Protein AF-A0AAU6Z822-F1 (afdb_monomer_lite)

Radius of gyration: 24.65 Å; chains: 1; bounding box: 52×57×71 Å

Foldseek 3Di:
DDPDPVVVVVVVVVVVVVVVVVVVVVVCDVVPDDPVVVVVVVVVVVVVVCCCVVPVVVVVVVVVVVLCVVCPPADPVLSVLVVVLVVVLVVLCVVLVVLVVVCVVDPDCVPNVDDSVVVSVVSNVVSVVVSVVVSVVVVVVVVVVVVVVVVPDD

Secondary structure (DSSP, 8-state):
-PPPHHHHHHHHHHHHHHHHHHHHHHHHHHHH--HHHHHHHHHHHHHHHHHIIIIIHHHHHHHHHHHHHHTTTS-HHHHHHHHHHHHHHHHHHHHHHHHHHHHHH---TTT--S-HHHHHHHHHHHHHHHHHHHHHHHHHHHHHHHHHHHTT--

Structure (mmCIF, N/CA/C/O backbone):
data_AF-A0AAU6Z822-F1
#
_entry.id   AF-A0AAU6Z8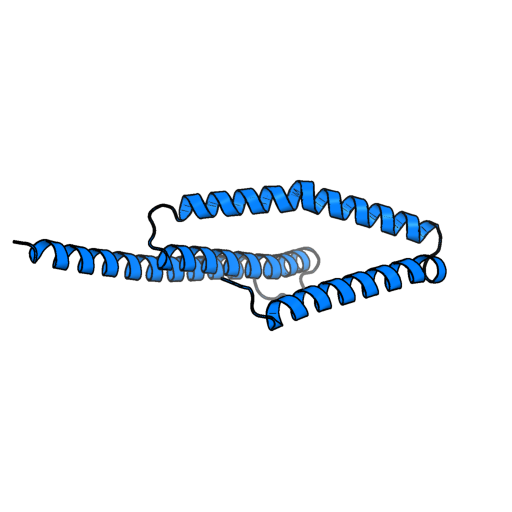22-F1
#
loop_
_atom_site.group_PDB
_atom_site.id
_atom_site.type_symbol
_atom_site.label_atom_id
_atom_site.label_alt_id
_atom_site.label_comp_id
_atom_site.label_asym_id
_atom_site.label_entity_id
_atom_site.label_seq_id
_atom_site.pdbx_PDB_ins_code
_atom_site.Cartn_x
_atom_site.Cartn_y
_atom_site.Cartn_z
_atom_site.occupancy
_atom_site.B_iso_or_equiv
_atom_site.auth_seq_id
_atom_site.auth_comp_id
_atom_site.auth_asym_id
_atom_site.auth_atom_id
_atom_site.pdbx_PDB_model_num
ATOM 1 N N . MET A 1 1 ? -0.187 26.924 12.829 1.00 58.53 1 MET A N 1
ATOM 2 C CA . MET A 1 1 ? 1.151 26.437 13.246 1.00 58.53 1 MET A CA 1
ATOM 3 C C . MET A 1 1 ? 2.170 26.799 12.165 1.00 58.53 1 MET A C 1
ATOM 5 O O . MET A 1 1 ? 1.969 26.403 11.024 1.00 58.53 1 MET A O 1
ATOM 9 N N . LYS A 1 2 ? 3.211 27.593 12.468 1.00 64.81 2 LYS A N 1
ATOM 10 C CA . LYS A 1 2 ? 4.294 27.896 11.506 1.00 64.81 2 LYS A CA 1
ATOM 11 C C . LYS A 1 2 ? 5.149 26.629 11.326 1.00 64.81 2 LYS A C 1
ATOM 13 O O . LYS A 1 2 ? 5.583 26.089 12.341 1.00 64.81 2 LYS A O 1
ATOM 18 N N . PRO A 1 3 ? 5.394 26.138 10.097 1.00 68.31 3 PRO A N 1
ATOM 19 C CA . PRO A 1 3 ? 6.281 24.997 9.902 1.00 68.31 3 PRO A CA 1
ATOM 20 C C . PRO A 1 3 ? 7.673 25.348 10.424 1.00 68.31 3 PRO A C 1
ATOM 22 O O . PRO A 1 3 ? 8.161 26.458 10.178 1.00 68.31 3 PRO A O 1
ATOM 25 N N . SER A 1 4 ? 8.287 24.414 11.154 1.00 86.88 4 SER A N 1
ATOM 26 C CA . SER A 1 4 ? 9.651 24.572 11.650 1.00 86.88 4 SER A CA 1
ATOM 27 C C . SER A 1 4 ? 10.586 24.871 10.478 1.00 86.88 4 SER A C 1
ATOM 29 O O . SER A 1 4 ? 10.397 24.372 9.364 1.00 86.88 4 SER A O 1
ATOM 31 N N . ASN A 1 5 ? 11.594 25.711 10.707 1.00 88.00 5 ASN A N 1
ATOM 32 C CA . ASN A 1 5 ? 12.544 26.076 9.656 1.00 88.00 5 ASN A CA 1
ATOM 33 C C . ASN A 1 5 ? 13.225 24.830 9.064 1.00 88.00 5 ASN A C 1
ATOM 35 O O . ASN A 1 5 ? 13.440 24.779 7.858 1.00 88.00 5 ASN A O 1
ATOM 39 N N . ALA A 1 6 ? 13.442 23.790 9.877 1.00 86.50 6 ALA A N 1
ATOM 40 C CA . ALA A 1 6 ? 13.935 22.488 9.434 1.00 86.50 6 ALA A CA 1
ATOM 41 C C . ALA A 1 6 ? 13.056 21.855 8.339 1.00 86.50 6 ALA A C 1
ATOM 43 O O . ALA A 1 6 ? 13.570 21.498 7.286 1.00 86.50 6 ALA A O 1
ATOM 44 N N . LEU A 1 7 ? 11.729 21.799 8.519 1.00 89.44 7 LEU A N 1
ATOM 45 C CA . LEU A 1 7 ? 10.819 21.219 7.521 1.00 89.44 7 LEU A CA 1
ATOM 46 C C . LEU A 1 7 ? 10.839 21.994 6.194 1.00 89.44 7 LEU A C 1
ATOM 48 O O . LEU A 1 7 ? 10.735 21.397 5.122 1.00 89.44 7 LEU A O 1
ATOM 52 N N . LYS A 1 8 ? 10.974 23.326 6.256 1.00 90.19 8 LYS A N 1
ATOM 53 C CA . LYS A 1 8 ? 11.103 24.166 5.056 1.00 90.19 8 LYS A CA 1
ATOM 54 C C . LYS A 1 8 ? 12.385 23.834 4.299 1.00 90.19 8 LYS A C 1
ATOM 56 O O . LYS A 1 8 ? 12.321 23.574 3.102 1.00 90.19 8 LYS A O 1
ATOM 61 N N . TRP A 1 9 ? 13.514 23.785 5.002 1.00 94.56 9 TRP A N 1
ATOM 62 C CA . TRP A 1 9 ? 14.803 23.444 4.407 1.00 94.56 9 TRP A CA 1
ATOM 63 C C . TRP A 1 9 ? 14.820 22.031 3.828 1.00 94.56 9 TRP A C 1
ATOM 65 O O . TRP A 1 9 ? 15.280 21.861 2.706 1.00 94.56 9 TRP A O 1
ATOM 75 N N . THR A 1 10 ? 14.235 21.040 4.508 1.00 94.00 10 THR A N 1
ATOM 76 C CA . THR A 1 10 ? 14.113 19.675 3.971 1.00 94.00 10 THR A CA 1
ATOM 77 C C . THR A 1 10 ? 13.325 19.643 2.665 1.00 94.00 10 THR A C 1
ATOM 79 O O . THR A 1 10 ? 13.752 18.997 1.715 1.00 94.00 10 THR A O 1
ATOM 82 N N . ARG A 1 11 ? 12.193 20.354 2.582 1.00 93.06 11 ARG A N 1
ATOM 83 C CA . ARG A 1 11 ? 11.377 20.412 1.356 1.00 93.06 11 ARG A CA 1
ATOM 84 C C . ARG A 1 11 ? 12.114 21.088 0.207 1.00 93.06 11 ARG A C 1
ATOM 86 O O . ARG A 1 11 ? 12.073 20.584 -0.909 1.00 93.06 11 ARG A O 1
ATOM 93 N N . ILE A 1 12 ? 12.783 22.205 0.489 1.00 95.50 12 ILE A N 1
ATOM 94 C CA . ILE A 1 12 ? 13.588 22.925 -0.504 1.00 95.50 12 ILE A CA 1
ATOM 95 C C . ILE A 1 12 ? 14.716 22.022 -1.002 1.00 95.50 12 ILE A C 1
ATOM 97 O O . ILE A 1 12 ? 14.897 21.884 -2.206 1.00 95.50 12 ILE A O 1
ATOM 101 N N . PHE A 1 13 ? 15.426 21.362 -0.089 1.00 96.06 13 PHE A N 1
ATOM 102 C CA . PHE A 1 13 ? 16.515 20.460 -0.434 1.00 96.06 13 PHE A CA 1
ATOM 103 C C . PHE A 1 13 ? 16.034 19.275 -1.278 1.00 96.06 13 PHE A C 1
ATOM 105 O O . PHE A 1 13 ? 16.622 19.010 -2.319 1.00 96.06 13 PHE A O 1
ATOM 112 N N . LEU A 1 14 ? 14.937 18.609 -0.895 1.00 95.75 14 LEU A N 1
ATOM 113 C CA . LEU A 1 14 ? 14.347 17.530 -1.699 1.00 95.75 14 LEU A CA 1
ATOM 114 C C . LEU A 1 14 ? 13.918 18.019 -3.086 1.00 95.75 14 LEU A C 1
ATOM 116 O O . LEU A 1 14 ? 14.145 17.324 -4.071 1.00 95.75 14 LEU A O 1
ATOM 120 N N . GLY A 1 15 ? 13.314 19.208 -3.164 1.00 96.38 15 GLY A N 1
ATOM 121 C CA . GLY A 1 15 ? 12.902 19.809 -4.429 1.00 96.38 15 GLY A CA 1
ATOM 122 C C . GLY A 1 15 ? 14.091 20.089 -5.346 1.00 96.38 15 GLY A C 1
ATOM 123 O O . GLY A 1 15 ? 14.068 19.704 -6.512 1.00 96.38 15 GLY A O 1
ATOM 124 N N . LEU A 1 16 ? 15.155 20.693 -4.810 1.00 96.94 16 LEU A N 1
ATOM 125 C CA . LEU A 1 16 ? 16.382 20.975 -5.556 1.00 96.94 16 LEU A CA 1
ATOM 126 C C . LEU A 1 16 ? 17.122 19.697 -5.956 1.00 96.94 16 LEU A C 1
ATOM 128 O O . LEU A 1 16 ? 17.572 19.595 -7.092 1.00 96.94 16 LEU A O 1
ATOM 132 N N . ALA A 1 17 ? 17.216 18.711 -5.062 1.00 96.31 17 ALA A N 1
ATOM 133 C CA . ALA A 1 17 ? 17.831 17.422 -5.361 1.00 96.31 17 ALA A CA 1
ATOM 134 C C . ALA A 1 17 ? 17.064 16.688 -6.470 1.00 96.31 17 ALA A C 1
ATOM 136 O O . ALA A 1 17 ? 17.669 16.221 -7.432 1.00 96.31 17 ALA A O 1
ATOM 137 N N . GLY A 1 18 ? 15.731 16.644 -6.379 1.00 94.69 18 GLY A N 1
ATOM 138 C CA . GLY A 1 18 ? 14.879 16.051 -7.407 1.00 94.69 18 GLY A CA 1
ATOM 139 C C . GLY A 1 18 ? 15.013 16.759 -8.756 1.00 94.69 18 GLY A C 1
ATOM 140 O O . GLY A 1 18 ? 15.208 16.101 -9.775 1.00 94.69 18 GLY A O 1
ATOM 141 N N . ALA A 1 19 ? 14.982 18.095 -8.765 1.00 96.06 19 ALA A N 1
ATOM 142 C CA . ALA A 1 19 ? 15.176 18.882 -9.982 1.00 96.06 19 ALA A CA 1
ATOM 143 C C . ALA A 1 19 ? 16.573 18.668 -10.588 1.00 96.06 19 ALA A C 1
ATOM 145 O O . ALA A 1 19 ? 16.693 18.471 -11.794 1.00 96.06 19 ALA A O 1
ATOM 146 N N . GLY A 1 20 ? 17.619 18.643 -9.756 1.00 95.44 20 GLY A N 1
ATOM 147 C CA . GLY A 1 20 ? 18.990 18.379 -10.188 1.00 95.44 20 GLY A CA 1
ATOM 148 C C . GLY A 1 20 ? 19.144 17.002 -10.832 1.00 95.44 20 GLY A C 1
ATOM 149 O O . GLY A 1 20 ? 19.719 16.897 -11.913 1.00 95.44 20 GLY A O 1
ATOM 150 N N . LEU 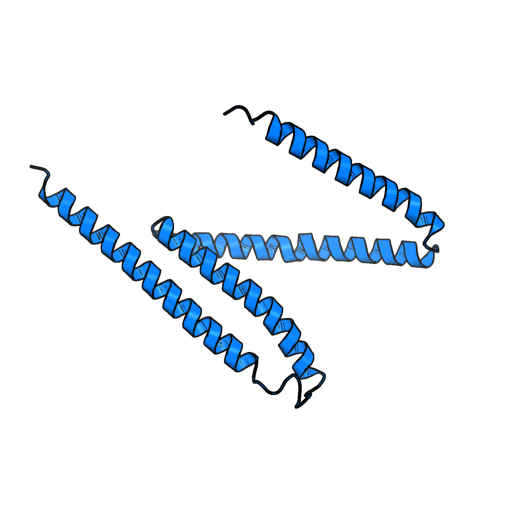A 1 21 ? 18.567 15.960 -10.224 1.00 94.50 21 LEU A N 1
ATOM 151 C CA . LEU A 1 21 ? 18.556 14.606 -10.787 1.00 94.50 21 LEU A CA 1
ATOM 152 C C . LEU A 1 21 ? 17.776 14.532 -12.106 1.00 94.50 21 LEU A C 1
ATOM 154 O O . LEU A 1 21 ? 18.231 13.876 -13.041 1.00 94.50 21 LEU A O 1
ATOM 158 N N . ALA A 1 22 ? 16.637 15.223 -12.210 1.00 91.69 22 ALA A N 1
ATOM 159 C CA . ALA A 1 22 ? 15.848 15.266 -13.439 1.00 91.69 22 ALA A CA 1
ATOM 160 C C . ALA A 1 22 ? 16.613 15.945 -14.585 1.00 91.69 22 ALA A C 1
ATOM 162 O O . ALA A 1 22 ? 16.670 15.406 -15.689 1.00 91.69 22 ALA A O 1
ATOM 163 N N . VAL A 1 23 ? 17.248 17.092 -14.316 1.00 94.81 23 VAL A N 1
ATOM 164 C CA . VAL A 1 23 ? 18.086 17.800 -15.297 1.00 94.81 23 VAL A CA 1
ATOM 165 C C . VAL A 1 23 ? 19.274 16.937 -15.709 1.00 94.81 23 VAL A C 1
ATOM 167 O O . VAL A 1 23 ? 19.522 16.781 -16.901 1.00 94.81 23 VAL A O 1
ATOM 170 N N . TYR A 1 24 ? 19.974 16.331 -14.747 1.00 92.19 24 TYR A N 1
ATOM 171 C CA . TYR A 1 24 ? 21.096 15.436 -15.029 1.00 92.19 24 TYR A CA 1
ATOM 172 C C . TYR A 1 24 ? 20.679 14.269 -15.933 1.00 92.19 24 TYR A C 1
ATOM 174 O O . TYR A 1 24 ? 21.334 14.008 -16.941 1.00 92.19 24 TYR A O 1
ATOM 182 N N . GLY A 1 25 ? 19.557 13.616 -15.616 1.00 88.75 25 GLY A N 1
ATOM 183 C CA . GLY A 1 25 ? 18.989 12.557 -16.444 1.00 88.75 25 GLY A CA 1
ATOM 184 C C . GLY A 1 25 ? 18.691 13.043 -17.861 1.00 88.75 25 GLY A C 1
ATOM 185 O O . GLY A 1 25 ? 19.200 12.465 -18.815 1.00 88.75 25 GLY A O 1
ATOM 186 N N . LEU A 1 26 ? 17.941 14.141 -18.007 1.00 89.19 26 LEU A N 1
ATOM 187 C CA . LEU A 1 26 ? 17.555 14.703 -19.308 1.00 89.19 26 LEU A CA 1
ATOM 188 C C . LEU A 1 26 ? 18.753 15.077 -20.187 1.00 89.19 26 LEU A C 1
ATOM 190 O O . LEU A 1 26 ? 18.715 14.834 -21.390 1.00 89.19 26 LEU A O 1
ATOM 194 N N . LEU A 1 27 ? 19.813 15.637 -19.601 1.00 90.88 27 LEU A N 1
ATOM 195 C CA . LEU A 1 27 ? 21.043 15.969 -20.325 1.00 90.88 27 LEU A CA 1
ATOM 196 C C . LEU A 1 27 ? 21.851 14.720 -20.715 1.00 90.88 27 LEU A C 1
ATOM 198 O O . LEU A 1 27 ? 22.568 14.744 -21.713 1.00 90.88 27 LEU A O 1
ATOM 202 N N . GLY A 1 28 ? 21.733 13.631 -19.950 1.00 88.00 28 GLY A N 1
ATOM 203 C CA . GLY A 1 28 ? 22.379 12.349 -20.238 1.00 88.00 28 GLY A CA 1
ATOM 204 C C . GLY A 1 28 ? 21.663 11.507 -21.299 1.00 88.00 28 GLY A C 1
ATOM 205 O O . GLY A 1 28 ? 22.316 10.747 -22.010 1.00 88.00 28 GLY A O 1
ATOM 206 N N . LEU A 1 29 ? 20.342 11.649 -21.464 1.00 87.44 29 LEU A N 1
ATOM 207 C CA . LEU A 1 29 ? 19.568 10.815 -22.397 1.00 87.44 29 LEU A CA 1
ATOM 208 C C . LEU A 1 29 ? 20.095 10.846 -23.849 1.00 87.44 29 LEU A C 1
ATOM 210 O O . LEU A 1 29 ? 20.251 9.766 -24.417 1.00 87.44 29 LEU A O 1
ATOM 214 N N . PRO A 1 30 ? 20.423 12.005 -24.461 1.00 83.38 30 PRO A N 1
ATOM 215 C CA . PRO A 1 30 ? 20.880 12.048 -25.853 1.00 83.38 30 PRO A CA 1
ATOM 216 C C . PRO A 1 30 ? 22.275 11.453 -26.066 1.00 83.38 30 PRO A C 1
ATOM 218 O O . PRO A 1 30 ? 22.607 11.060 -27.180 1.00 83.38 30 PRO A O 1
ATOM 221 N N . THR A 1 31 ? 23.109 11.417 -25.021 1.00 87.75 31 THR A N 1
ATOM 222 C CA . THR A 1 31 ? 24.478 10.880 -25.100 1.00 87.75 31 THR A CA 1
ATOM 223 C C . THR A 1 31 ? 24.534 9.389 -24.777 1.00 87.75 31 THR A C 1
ATOM 225 O O . THR A 1 31 ? 25.462 8.708 -25.205 1.00 87.75 31 THR A O 1
ATOM 228 N N . GLN A 1 32 ? 23.541 8.873 -24.047 1.00 87.94 32 GLN A N 1
ATOM 229 C CA . GLN A 1 32 ? 23.487 7.483 -23.588 1.00 87.94 32 GLN A CA 1
ATOM 230 C C . GLN A 1 32 ? 22.546 6.598 -24.416 1.00 87.94 32 GLN A C 1
ATOM 232 O O . GLN A 1 32 ? 22.712 5.379 -24.423 1.00 87.94 32 GLN A O 1
ATOM 237 N N . LEU A 1 33 ? 21.556 7.177 -25.104 1.00 89.00 33 LEU A N 1
ATOM 238 C CA . LEU A 1 33 ? 20.519 6.434 -25.820 1.00 89.00 33 LEU A CA 1
ATOM 239 C C . LEU A 1 33 ? 20.451 6.834 -27.295 1.00 89.00 33 LEU A C 1
ATOM 241 O O . LEU A 1 33 ? 20.435 8.012 -27.642 1.00 89.00 33 LEU A O 1
ATOM 245 N N . GLY A 1 34 ? 20.334 5.836 -28.172 1.00 91.69 34 GLY A N 1
ATOM 246 C CA . GLY A 1 34 ? 19.987 6.059 -29.573 1.00 91.69 34 GLY A CA 1
ATOM 247 C C . GLY A 1 34 ? 18.526 6.492 -29.750 1.00 91.69 34 GLY A C 1
ATOM 248 O O . GLY A 1 34 ? 17.690 6.365 -28.852 1.00 91.69 34 GLY A O 1
ATOM 249 N N . PHE A 1 35 ? 18.198 6.979 -30.949 1.00 89.94 35 PHE A N 1
ATOM 250 C CA . PHE A 1 35 ? 16.846 7.442 -31.283 1.00 89.94 35 PHE A CA 1
ATOM 251 C C . PHE A 1 35 ? 15.739 6.389 -31.044 1.00 89.94 35 PHE A C 1
ATOM 253 O O . PHE A 1 35 ? 14.724 6.733 -30.434 1.00 89.94 35 PHE A O 1
ATOM 260 N N . PRO A 1 36 ? 15.904 5.101 -31.415 1.00 92.12 36 PRO A N 1
ATOM 261 C CA . PRO A 1 36 ? 14.894 4.081 -31.116 1.00 92.12 36 PRO A CA 1
ATOM 262 C C . PRO A 1 36 ? 14.657 3.881 -29.612 1.00 92.12 36 PRO A C 1
ATOM 264 O O . PRO A 1 36 ? 13.522 3.689 -29.180 1.00 92.12 36 PRO A O 1
ATOM 267 N N . GLN A 1 37 ? 15.711 3.956 -28.797 1.00 92.44 37 GLN A N 1
ATOM 268 C CA . GLN A 1 37 ? 15.619 3.812 -27.344 1.00 92.44 37 GLN A CA 1
ATOM 269 C C . GLN A 1 37 ? 14.901 5.003 -26.703 1.00 92.44 37 GLN A C 1
ATOM 271 O O . GLN A 1 37 ? 14.132 4.808 -25.764 1.00 92.44 37 GLN A O 1
ATOM 276 N N . LEU A 1 38 ? 15.089 6.216 -27.234 1.00 92.00 38 LEU A N 1
ATOM 277 C CA . LEU A 1 38 ? 14.331 7.397 -26.813 1.00 92.00 38 LEU A CA 1
ATOM 278 C C . LEU A 1 38 ?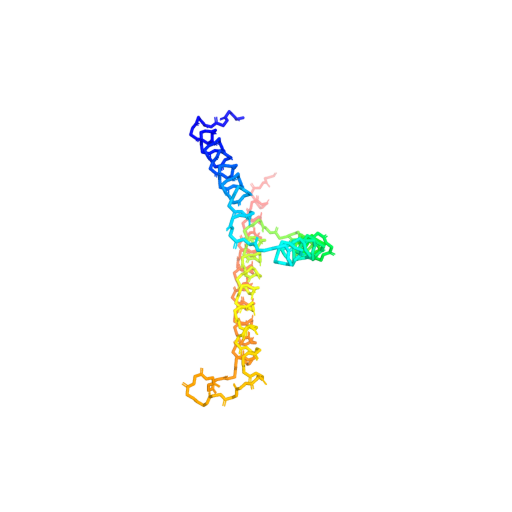 12.829 7.224 -27.072 1.00 92.00 38 LEU A C 1
ATOM 280 O O . LEU A 1 38 ? 12.021 7.501 -26.187 1.00 92.00 38 LEU A O 1
ATOM 284 N N . LEU A 1 39 ? 12.442 6.701 -28.241 1.00 94.62 39 LEU A N 1
ATOM 285 C CA . LEU A 1 39 ? 11.037 6.388 -28.530 1.00 94.62 39 LEU A CA 1
ATOM 286 C C . LEU A 1 39 ? 10.486 5.305 -27.592 1.00 94.62 39 LEU A C 1
ATOM 288 O O . LEU A 1 39 ? 9.359 5.421 -27.104 1.00 94.62 39 LEU A O 1
ATOM 292 N N . GLY A 1 40 ? 11.288 4.280 -27.294 1.00 94.88 40 GLY A N 1
ATOM 293 C CA . GLY A 1 40 ? 10.945 3.249 -26.314 1.00 94.88 40 GLY A CA 1
ATOM 294 C C . GLY A 1 40 ? 10.718 3.825 -24.915 1.00 94.88 40 GLY A C 1
ATOM 295 O O . GLY A 1 40 ? 9.708 3.517 -24.285 1.00 94.88 40 GLY A O 1
ATOM 296 N N . LEU A 1 41 ? 11.600 4.718 -24.457 1.00 93.06 41 LEU A N 1
ATOM 297 C CA . LEU A 1 41 ? 11.466 5.420 -23.180 1.00 93.06 41 LEU A CA 1
ATOM 298 C C . LEU A 1 41 ? 10.194 6.275 -23.130 1.00 93.06 41 LEU A C 1
ATOM 300 O O . LEU A 1 41 ? 9.462 6.213 -22.146 1.00 93.06 41 LEU A O 1
ATOM 304 N N . LEU A 1 42 ? 9.906 7.041 -24.186 1.00 93.75 42 LEU A N 1
ATOM 305 C CA . LEU A 1 42 ? 8.685 7.849 -24.270 1.00 93.75 42 LEU A CA 1
ATOM 306 C C . LEU A 1 42 ? 7.429 6.977 -24.222 1.00 93.75 42 LEU A C 1
ATOM 308 O O . LEU A 1 42 ? 6.488 7.287 -23.495 1.00 93.75 42 LEU A O 1
ATOM 312 N N . THR A 1 43 ? 7.434 5.859 -24.949 1.00 96.56 43 THR A N 1
ATOM 313 C CA . THR A 1 43 ? 6.320 4.902 -24.955 1.00 96.56 43 THR A CA 1
ATOM 314 C C . THR A 1 43 ? 6.133 4.266 -23.579 1.00 96.56 43 THR A C 1
ATOM 316 O O . THR A 1 43 ? 5.005 4.147 -23.095 1.00 96.56 43 THR A O 1
ATOM 319 N N . TRP A 1 44 ? 7.231 3.897 -22.914 1.00 95.62 44 TRP A N 1
ATOM 320 C CA . TRP A 1 44 ? 7.213 3.367 -21.554 1.00 95.62 44 TRP A CA 1
ATOM 321 C C . TRP A 1 44 ? 6.664 4.392 -20.557 1.00 95.62 44 TRP A C 1
ATOM 323 O O . TRP A 1 44 ? 5.780 4.057 -19.773 1.00 95.62 44 TRP A O 1
ATOM 333 N N . LEU A 1 45 ? 7.114 5.650 -20.631 1.00 94.94 45 LEU A N 1
ATOM 334 C CA . LEU A 1 45 ? 6.647 6.731 -19.763 1.00 94.94 45 LEU A CA 1
ATOM 335 C C . LEU A 1 45 ? 5.153 7.003 -19.964 1.00 94.94 45 LEU A C 1
ATOM 337 O O . LEU A 1 45 ? 4.409 7.072 -18.989 1.00 94.94 45 LEU A O 1
ATOM 341 N N . ALA A 1 46 ? 4.704 7.107 -21.216 1.00 96.00 46 ALA A N 1
ATOM 342 C CA . ALA A 1 46 ? 3.292 7.290 -21.535 1.00 96.00 46 ALA A CA 1
ATOM 343 C C . ALA A 1 46 ? 2.445 6.135 -20.979 1.00 96.00 46 ALA A C 1
ATOM 345 O O . ALA A 1 46 ? 1.427 6.364 -20.329 1.00 96.00 46 ALA A O 1
ATOM 346 N N . SER A 1 47 ? 2.908 4.895 -21.159 1.00 97.12 47 SER A N 1
ATOM 347 C CA . SER A 1 47 ? 2.235 3.706 -20.627 1.00 97.12 47 SER A CA 1
ATOM 348 C C . SER A 1 47 ? 2.185 3.708 -19.097 1.00 97.12 47 SER A C 1
ATOM 350 O O . SER A 1 47 ? 1.152 3.380 -18.517 1.00 97.12 47 SER A O 1
ATOM 352 N N . ALA A 1 48 ? 3.273 4.109 -18.436 1.00 94.19 48 ALA A N 1
ATOM 353 C CA . ALA A 1 48 ? 3.344 4.209 -16.983 1.00 94.19 48 ALA A CA 1
ATOM 354 C C . ALA A 1 48 ? 2.376 5.267 -16.433 1.00 94.19 48 ALA A C 1
ATOM 356 O O . ALA A 1 48 ? 1.685 4.991 -15.455 1.00 94.19 48 ALA A O 1
ATOM 357 N N . ILE A 1 49 ? 2.276 6.434 -17.080 1.00 96.00 49 ILE A N 1
ATOM 358 C CA . ILE A 1 49 ? 1.317 7.490 -16.715 1.00 96.00 49 ILE A CA 1
ATOM 359 C C . ILE A 1 49 ? -0.116 6.980 -16.872 1.00 96.00 49 ILE A C 1
ATOM 361 O O . ILE A 1 49 ? -0.904 7.079 -15.935 1.00 96.00 49 ILE A O 1
ATOM 365 N N . LEU A 1 50 ? -0.447 6.378 -18.020 1.00 96.81 50 LEU A N 1
ATOM 366 C CA . LEU A 1 50 ? -1.784 5.829 -18.262 1.00 96.81 50 LEU A CA 1
ATOM 367 C C . LEU A 1 50 ? -2.156 4.762 -17.229 1.00 96.81 50 LEU A C 1
ATOM 369 O O . LEU A 1 50 ? -3.267 4.775 -16.705 1.00 96.81 50 LEU A O 1
ATOM 373 N N . LEU A 1 51 ? -1.237 3.846 -16.916 1.00 95.50 51 LEU A N 1
ATOM 374 C CA . LEU A 1 51 ? -1.466 2.816 -15.905 1.00 95.50 51 LEU A CA 1
ATOM 375 C C . LEU A 1 51 ? -1.643 3.434 -14.512 1.00 95.50 51 LEU A C 1
ATOM 377 O O . LEU A 1 51 ? -2.536 3.038 -13.762 1.00 95.50 51 LEU A O 1
ATOM 381 N N . HIS A 1 52 ? -0.810 4.409 -14.158 1.00 91.94 52 HIS A N 1
ATOM 382 C CA . HIS A 1 52 ? -0.860 5.056 -12.855 1.00 91.94 52 HIS A CA 1
ATOM 383 C C . HIS A 1 52 ? -2.168 5.833 -12.660 1.00 91.94 52 HIS A C 1
ATOM 385 O O . HIS A 1 52 ? -2.919 5.557 -11.725 1.00 91.94 52 HIS A O 1
ATOM 391 N N . ASP A 1 53 ? -2.483 6.749 -13.570 1.00 96.62 53 ASP A N 1
ATOM 392 C CA . ASP A 1 53 ? -3.623 7.653 -13.420 1.00 96.62 53 ASP A CA 1
ATOM 393 C C . ASP A 1 53 ? -4.943 6.984 -13.806 1.00 96.62 53 ASP A C 1
ATOM 395 O O . ASP A 1 53 ? -5.980 7.257 -13.205 1.00 96.62 53 ASP A O 1
ATOM 399 N N . GLY A 1 54 ? -4.912 6.075 -14.781 1.00 94.38 54 GLY A N 1
ATOM 400 C CA . GLY A 1 54 ? -6.094 5.361 -15.255 1.00 94.38 54 GLY A CA 1
ATOM 401 C C . GLY A 1 54 ? -6.481 4.159 -14.396 1.00 94.38 54 GLY A C 1
ATOM 402 O O . GLY A 1 54 ? -7.654 3.794 -14.369 1.00 94.38 54 GLY A O 1
ATOM 403 N N . VAL A 1 55 ? -5.531 3.536 -13.687 1.00 93.69 55 VAL A N 1
ATOM 404 C CA . VAL A 1 55 ? -5.793 2.305 -12.918 1.00 93.69 55 VAL A CA 1
ATOM 405 C C . VAL A 1 55 ? -5.418 2.458 -11.450 1.00 93.69 55 VAL A C 1
ATOM 407 O O . VAL A 1 55 ? -6.264 2.251 -10.580 1.00 93.69 55 VAL A O 1
ATOM 410 N N . ILE A 1 56 ? -4.177 2.842 -11.143 1.00 91.44 56 ILE A N 1
ATOM 411 C CA . ILE A 1 56 ? -3.692 2.868 -9.753 1.00 91.44 56 ILE A CA 1
ATOM 412 C C . ILE A 1 56 ? -4.439 3.922 -8.923 1.00 91.44 56 ILE A C 1
ATOM 414 O O . ILE A 1 56 ? -4.881 3.629 -7.807 1.00 91.44 56 ILE A O 1
ATOM 418 N N . VAL A 1 57 ? -4.632 5.132 -9.451 1.00 94.88 57 VAL A N 1
ATOM 419 C CA . VAL A 1 57 ? -5.334 6.216 -8.744 1.00 94.88 57 VAL A CA 1
ATOM 420 C C . VAL A 1 57 ? -6.808 5.865 -8.470 1.00 94.88 57 VAL A C 1
ATOM 422 O O . VAL A 1 57 ? -7.219 5.943 -7.306 1.00 94.88 57 VAL A O 1
ATOM 425 N N . PRO A 1 58 ? -7.614 5.405 -9.447 1.00 93.62 58 PRO A N 1
ATOM 426 C CA . PRO A 1 58 ? -8.990 4.987 -9.187 1.00 93.62 58 PRO A CA 1
ATOM 427 C C . PRO A 1 58 ? -9.084 3.832 -8.190 1.00 93.62 58 PRO A C 1
ATOM 429 O O . PRO A 1 58 ? -9.870 3.904 -7.246 1.00 93.62 58 PRO A O 1
ATOM 432 N N . LEU A 1 59 ? -8.256 2.793 -8.342 1.00 92.50 59 LEU A N 1
ATOM 433 C CA . LEU A 1 59 ? -8.279 1.639 -7.439 1.00 92.50 59 LEU A CA 1
ATOM 434 C C . LEU A 1 59 ? -7.891 2.019 -6.009 1.00 92.50 59 LEU A C 1
ATOM 436 O O . LEU A 1 59 ? -8.556 1.599 -5.063 1.00 92.50 59 LEU A O 1
ATOM 440 N N . SER A 1 60 ? -6.851 2.836 -5.833 1.00 89.44 60 SER A N 1
ATOM 441 C CA . SER A 1 60 ? -6.441 3.311 -4.506 1.00 89.44 60 SER A CA 1
ATOM 442 C C . SER A 1 60 ? -7.496 4.218 -3.868 1.00 89.44 60 SER A C 1
ATOM 444 O O . SER A 1 60 ? -7.749 4.109 -2.667 1.00 89.44 60 SER A O 1
ATOM 446 N N . THR A 1 61 ? -8.177 5.044 -4.666 1.00 91.75 61 THR A N 1
ATOM 447 C CA . THR A 1 61 ? -9.294 5.883 -4.207 1.00 91.75 61 THR A CA 1
ATOM 448 C C . THR A 1 61 ? -10.476 5.028 -3.754 1.00 91.75 61 THR A C 1
ATOM 450 O O . THR A 1 61 ? -11.001 5.233 -2.659 1.00 91.75 61 THR A O 1
ATOM 453 N N . LEU A 1 62 ? -10.864 4.026 -4.549 1.00 92.44 62 LEU A N 1
ATOM 454 C CA . LEU A 1 62 ? -11.930 3.083 -4.204 1.00 92.44 62 LEU A CA 1
ATOM 455 C C . LEU A 1 62 ? -11.585 2.262 -2.958 1.00 92.44 62 LEU A C 1
ATOM 457 O O . LEU A 1 62 ? -12.430 2.107 -2.077 1.00 92.44 62 LEU A O 1
ATOM 461 N N . ALA A 1 63 ? -10.345 1.784 -2.842 1.00 88.75 63 ALA A N 1
ATOM 462 C CA . ALA A 1 63 ? -9.870 1.073 -1.659 1.00 88.75 63 ALA A CA 1
ATOM 463 C C . ALA A 1 63 ? -9.912 1.967 -0.409 1.00 88.75 63 ALA A C 1
ATOM 465 O O . ALA A 1 63 ? -10.380 1.536 0.645 1.00 88.75 63 ALA A O 1
ATOM 466 N N . GLY A 1 64 ? -9.489 3.229 -0.535 1.00 88.31 64 GLY A N 1
ATOM 467 C CA . GLY A 1 64 ? -9.583 4.227 0.528 1.00 88.31 64 GLY A CA 1
ATOM 468 C C . GLY A 1 64 ? -11.027 4.482 0.961 1.00 88.31 64 GLY A C 1
ATOM 469 O O . GLY A 1 64 ? -11.330 4.398 2.149 1.00 88.31 64 GLY A O 1
ATOM 470 N N . ALA A 1 65 ? -11.932 4.714 0.008 1.00 89.94 65 ALA A N 1
ATOM 471 C CA . ALA A 1 65 ? -13.353 4.927 0.278 1.00 89.94 65 ALA A CA 1
ATOM 472 C C . ALA A 1 65 ? -14.015 3.696 0.921 1.00 89.94 65 ALA A C 1
ATOM 474 O O . ALA A 1 65 ? -14.763 3.825 1.892 1.00 89.94 65 ALA A O 1
ATOM 475 N N . GLY A 1 66 ? -13.703 2.496 0.424 1.00 88.94 66 GLY A N 1
ATOM 476 C CA . GLY A 1 66 ? -14.154 1.234 1.004 1.00 88.94 66 GLY A CA 1
ATOM 477 C C . GLY A 1 66 ? -13.676 1.071 2.444 1.00 88.94 66 GLY A C 1
ATOM 478 O O . GLY A 1 66 ? -14.467 0.733 3.320 1.00 88.94 66 GLY A O 1
ATOM 479 N N . LEU A 1 67 ? -12.414 1.402 2.723 1.00 87.75 67 LEU A N 1
ATOM 480 C CA . LEU A 1 67 ? -11.865 1.357 4.073 1.00 87.75 67 LEU A CA 1
ATOM 481 C C . LEU A 1 67 ? -12.522 2.380 5.008 1.00 87.75 67 LEU A C 1
ATOM 483 O O . LEU A 1 67 ? -12.843 2.045 6.148 1.00 87.75 67 LEU A O 1
ATOM 487 N N . THR A 1 68 ? -12.769 3.606 4.541 1.00 87.69 68 THR A N 1
ATOM 488 C CA . THR A 1 68 ? -13.520 4.615 5.303 1.00 87.69 68 THR A CA 1
ATOM 489 C C . THR A 1 68 ? -14.927 4.120 5.625 1.00 87.69 68 THR A C 1
ATOM 491 O O . THR A 1 68 ? -15.388 4.278 6.752 1.00 87.69 68 THR A O 1
ATOM 494 N N . ARG A 1 69 ? -15.592 3.455 4.675 1.00 88.19 69 ARG A N 1
ATOM 495 C CA . ARG A 1 69 ? -16.917 2.864 4.892 1.00 88.19 69 ARG A CA 1
ATOM 496 C C . ARG A 1 69 ? -16.882 1.708 5.894 1.00 88.19 69 ARG A C 1
ATOM 498 O O . ARG A 1 69 ? -17.740 1.649 6.764 1.00 88.19 69 ARG A O 1
ATOM 505 N N . LEU A 1 70 ? -15.894 0.818 5.798 1.00 85.38 70 LEU A N 1
ATOM 506 C CA . LEU A 1 70 ? -15.732 -0.329 6.705 1.00 85.38 70 LEU A CA 1
ATOM 507 C C . LEU A 1 70 ? -15.345 0.081 8.129 1.00 85.38 70 LEU A C 1
ATOM 509 O O . LEU A 1 70 ? -15.665 -0.621 9.082 1.00 85.38 70 LEU A O 1
ATOM 513 N N . SER A 1 71 ? -14.648 1.206 8.274 1.00 86.62 71 SER A N 1
ATOM 514 C CA . SER A 1 71 ? -14.256 1.749 9.576 1.00 86.62 71 SER A CA 1
ATOM 515 C C . SER A 1 71 ? -15.282 2.714 10.174 1.00 86.62 71 SER A C 1
ATOM 517 O O . SER A 1 71 ? -15.086 3.198 11.290 1.00 86.62 71 SER A O 1
ATOM 519 N N . PHE A 1 72 ? -16.385 2.985 9.470 1.00 88.06 72 PHE A N 1
ATOM 520 C CA . PHE A 1 72 ? -17.426 3.881 9.953 1.00 88.06 72 PHE A CA 1
ATOM 521 C C . PHE A 1 72 ? -18.057 3.341 11.245 1.00 88.06 72 PHE A C 1
ATOM 523 O O . PHE A 1 72 ? -18.495 2.195 11.308 1.00 88.06 72 PHE A O 1
ATOM 530 N N . GLY A 1 73 ? -18.091 4.171 12.290 1.00 85.25 73 GLY A N 1
ATOM 531 C CA . GLY A 1 73 ? -18.609 3.794 13.610 1.00 85.25 73 GLY A CA 1
ATOM 532 C C . GLY A 1 73 ? -17.613 3.063 14.519 1.00 85.25 73 GLY A C 1
ATOM 533 O O . GLY A 1 73 ? -17.923 2.848 15.689 1.00 85.25 73 GLY A O 1
ATOM 534 N N . LEU A 1 74 ? -16.413 2.725 14.032 1.00 87.38 74 LEU A N 1
ATOM 535 C CA . LEU A 1 74 ? -15.337 2.199 14.874 1.00 87.38 74 LEU A CA 1
ATOM 536 C C . LEU A 1 74 ? -14.626 3.324 15.632 1.00 87.38 74 LEU A C 1
ATOM 538 O O . LEU A 1 74 ? -14.514 4.458 15.159 1.00 87.38 74 LEU A O 1
ATOM 542 N N . ARG A 1 75 ? -14.058 2.999 16.797 1.00 89.38 75 ARG A N 1
ATOM 543 C CA . ARG A 1 75 ? -13.170 3.928 17.510 1.00 89.38 75 ARG A CA 1
ATOM 544 C C . ARG A 1 75 ? -11.895 4.183 16.686 1.00 89.38 75 ARG A C 1
ATOM 546 O O . ARG A 1 75 ? -11.455 3.288 15.961 1.00 89.38 75 ARG A O 1
ATOM 553 N N . PRO A 1 76 ? -11.222 5.343 16.840 1.00 90.38 76 PRO A N 1
ATOM 554 C CA . PRO A 1 76 ? -10.026 5.676 16.055 1.00 90.38 76 PRO A CA 1
ATOM 555 C C . PRO A 1 76 ? -8.917 4.616 16.120 1.00 90.38 76 PRO A C 1
ATOM 557 O O . PRO A 1 76 ? -8.276 4.320 15.116 1.00 90.38 76 PRO A O 1
ATOM 560 N N . VAL A 1 77 ? -8.727 4.000 17.293 1.00 91.62 77 VAL A N 1
ATOM 561 C CA . VAL A 1 77 ? -7.752 2.916 17.495 1.00 91.62 77 VAL A CA 1
ATOM 562 C C . VAL A 1 77 ? -8.152 1.662 16.712 1.00 91.62 77 VAL A C 1
ATOM 564 O O . VAL A 1 77 ? -7.324 1.092 16.011 1.00 91.62 77 VAL A O 1
ATOM 567 N N . SER A 1 78 ? -9.423 1.262 16.770 1.00 91.56 78 SER A N 1
ATOM 568 C CA . SER A 1 78 ? -9.956 0.116 16.026 1.00 91.56 78 SER A CA 1
ATOM 569 C C . SER A 1 78 ? -9.838 0.319 14.509 1.00 91.56 78 SER A C 1
ATOM 571 O O . SER A 1 78 ? -9.407 -0.581 13.790 1.00 91.56 78 SER A O 1
ATOM 573 N N . ALA A 1 79 ? -10.141 1.528 14.023 1.00 91.62 79 ALA A N 1
ATOM 574 C CA . ALA A 1 79 ? -9.970 1.898 12.619 1.00 91.62 79 ALA A CA 1
ATOM 575 C C . ALA A 1 79 ? -8.494 1.853 12.177 1.00 91.62 79 ALA A C 1
ATOM 577 O O . ALA A 1 79 ? -8.188 1.382 11.080 1.00 91.62 79 ALA A O 1
ATOM 578 N N . ALA A 1 80 ? -7.567 2.293 13.036 1.00 92.31 80 ALA A N 1
ATOM 579 C CA . ALA A 1 80 ? -6.132 2.205 12.773 1.00 92.31 80 ALA A CA 1
ATOM 580 C C . ALA A 1 80 ? -5.640 0.749 12.708 1.00 92.31 80 ALA A C 1
ATOM 582 O O . ALA A 1 80 ? -4.866 0.416 11.812 1.00 92.31 80 ALA A O 1
ATOM 583 N N . VAL A 1 81 ? -6.126 -0.125 13.599 1.00 94.25 81 VAL A N 1
ATOM 584 C CA . VAL A 1 81 ? -5.814 -1.566 13.580 1.00 94.25 81 VAL A CA 1
ATOM 585 C C . VAL A 1 81 ? -6.310 -2.214 12.289 1.00 94.25 81 VAL A C 1
ATOM 587 O O . VAL A 1 81 ? -5.542 -2.914 11.634 1.00 94.25 81 VAL A O 1
ATOM 590 N N . LEU A 1 82 ? -7.550 -1.933 11.875 1.00 93.06 82 LEU A N 1
ATOM 591 C CA . LEU A 1 82 ? -8.105 -2.444 10.618 1.00 93.06 82 LEU A CA 1
ATOM 592 C C . LEU A 1 82 ? -7.266 -2.002 9.409 1.00 93.06 82 LEU A C 1
ATOM 594 O O . LEU A 1 82 ? -6.898 -2.823 8.570 1.00 93.06 82 LEU A O 1
ATOM 598 N N . ARG A 1 83 ? -6.921 -0.709 9.339 1.00 91.94 83 ARG A N 1
ATOM 599 C CA . ARG A 1 83 ? -6.088 -0.154 8.263 1.00 91.94 83 ARG A CA 1
ATOM 600 C C . ARG A 1 83 ? -4.691 -0.769 8.245 1.00 91.94 83 ARG A C 1
ATOM 602 O O . ARG A 1 83 ? -4.196 -1.100 7.173 1.00 91.94 83 ARG A O 1
ATOM 609 N N . GLY A 1 84 ? -4.076 -0.931 9.415 1.00 93.25 84 GLY A N 1
ATOM 610 C CA . GLY A 1 84 ? -2.771 -1.569 9.562 1.00 93.25 84 GLY A CA 1
ATOM 611 C C . GLY A 1 84 ? -2.794 -3.023 9.100 1.00 93.25 84 GLY A C 1
ATOM 612 O O . GLY A 1 84 ? -1.968 -3.408 8.280 1.00 93.25 84 GLY A O 1
ATOM 613 N N . ALA A 1 85 ? -3.778 -3.807 9.547 1.00 94.12 85 ALA A N 1
ATOM 614 C CA . ALA A 1 85 ? -3.931 -5.204 9.151 1.00 94.12 85 ALA A CA 1
ATOM 615 C C . ALA A 1 85 ? -4.115 -5.350 7.634 1.00 94.12 85 ALA A C 1
ATOM 617 O O . ALA A 1 85 ? -3.407 -6.128 7.004 1.00 94.12 85 ALA A O 1
ATOM 618 N N . LEU A 1 86 ? -4.995 -4.558 7.019 1.00 93.31 86 LEU A N 1
ATOM 619 C CA . LEU A 1 86 ? -5.201 -4.604 5.569 1.00 93.31 86 LEU A CA 1
ATOM 620 C C . LEU A 1 86 ? -3.954 -4.179 4.785 1.00 93.31 86 LEU A C 1
ATOM 622 O O . LEU A 1 86 ? -3.647 -4.792 3.766 1.00 93.31 86 LEU A O 1
ATOM 626 N N . MET A 1 87 ? -3.209 -3.179 5.267 1.00 93.25 87 MET A N 1
ATOM 627 C CA . MET A 1 87 ? -1.962 -2.746 4.632 1.00 93.25 87 MET A CA 1
ATOM 628 C C . MET A 1 87 ? -0.890 -3.838 4.697 1.00 93.25 87 MET A C 1
ATOM 630 O O . MET A 1 87 ? -0.279 -4.162 3.680 1.00 93.25 87 MET A O 1
ATOM 634 N N . THR A 1 88 ? -0.699 -4.455 5.866 1.00 96.06 88 THR A N 1
ATOM 635 C CA . THR A 1 88 ? 0.212 -5.596 6.033 1.00 96.06 88 THR A CA 1
ATOM 636 C C . THR A 1 88 ? -0.207 -6.754 5.132 1.00 96.06 88 THR A C 1
ATOM 638 O O . THR A 1 88 ? 0.623 -7.322 4.426 1.00 96.06 88 THR A O 1
ATOM 641 N N . GLY A 1 89 ? -1.505 -7.058 5.098 1.00 95.75 89 GLY A N 1
ATOM 642 C CA . GLY A 1 89 ? -2.068 -8.093 4.244 1.00 95.75 89 GLY A CA 1
ATOM 643 C C . GLY A 1 89 ? -1.803 -7.856 2.759 1.00 95.75 89 GLY A C 1
ATOM 644 O O . GLY A 1 89 ? -1.368 -8.765 2.049 1.00 95.75 89 GLY A O 1
ATOM 645 N N . ALA A 1 90 ? -1.987 -6.618 2.297 1.00 93.38 90 ALA A N 1
ATOM 646 C CA . ALA A 1 90 ? -1.715 -6.218 0.922 1.00 93.38 90 ALA A CA 1
ATOM 647 C C . ALA A 1 90 ? -0.228 -6.352 0.556 1.00 93.38 90 ALA A C 1
ATOM 649 O O . ALA A 1 90 ? 0.089 -6.907 -0.494 1.00 93.38 90 ALA A O 1
ATOM 650 N N . VAL A 1 91 ? 0.686 -5.908 1.428 1.00 95.38 91 VAL A N 1
ATOM 651 C CA . VAL A 1 91 ? 2.139 -6.021 1.199 1.00 95.38 91 VAL A CA 1
ATOM 652 C C . VAL A 1 91 ? 2.569 -7.485 1.106 1.00 95.38 91 VAL A C 1
ATOM 654 O O . VAL A 1 91 ? 3.258 -7.862 0.159 1.00 95.38 91 VAL A O 1
ATOM 657 N N . ILE A 1 92 ? 2.122 -8.327 2.042 1.00 95.81 92 ILE A N 1
ATOM 658 C CA . ILE A 1 92 ? 2.446 -9.760 2.023 1.00 95.81 92 ILE A CA 1
ATOM 659 C C . ILE A 1 92 ? 1.845 -10.445 0.793 1.00 95.81 92 ILE A C 1
ATOM 661 O O . ILE A 1 92 ? 2.518 -11.254 0.161 1.00 95.81 92 ILE A O 1
ATOM 665 N N . THR A 1 93 ? 0.628 -10.074 0.387 1.00 94.19 93 THR A N 1
ATOM 666 C CA . THR A 1 93 ? 0.004 -10.586 -0.844 1.00 94.19 93 THR A CA 1
ATOM 667 C C . THR A 1 93 ? 0.795 -10.195 -2.090 1.00 94.19 93 THR A C 1
ATOM 669 O O . THR A 1 93 ? 0.944 -11.015 -2.990 1.00 94.19 93 THR A O 1
ATOM 672 N N . LEU A 1 94 ? 1.342 -8.977 -2.150 1.00 93.31 94 LEU A N 1
ATOM 673 C CA . LEU A 1 94 ? 2.161 -8.529 -3.277 1.00 93.31 94 LEU A CA 1
ATOM 674 C C . LEU A 1 94 ? 3.449 -9.357 -3.399 1.00 93.31 94 LEU A C 1
ATOM 676 O O . LEU A 1 94 ? 3.780 -9.825 -4.487 1.00 93.31 94 LEU A O 1
ATOM 680 N N . VAL A 1 95 ? 4.135 -9.595 -2.277 1.00 92.19 95 VAL A N 1
ATOM 681 C CA . VAL A 1 95 ? 5.341 -10.439 -2.225 1.00 92.19 95 VAL A CA 1
ATOM 682 C C . VAL A 1 95 ? 5.009 -11.889 -2.588 1.00 92.19 95 VAL A C 1
ATOM 684 O O . VAL A 1 95 ? 5.643 -12.473 -3.468 1.00 92.19 95 VAL A O 1
ATOM 687 N N . ALA A 1 96 ? 3.976 -12.461 -1.964 1.00 90.81 96 ALA A N 1
ATOM 688 C CA . ALA A 1 96 ? 3.529 -13.824 -2.234 1.00 90.81 96 ALA A CA 1
ATOM 689 C C . ALA A 1 96 ? 3.048 -14.002 -3.682 1.00 90.81 96 ALA A C 1
ATOM 691 O O . ALA A 1 96 ? 3.279 -15.047 -4.278 1.00 90.81 96 ALA A O 1
ATOM 692 N N . GLY A 1 97 ? 2.436 -12.979 -4.282 1.00 90.88 97 GLY A N 1
ATOM 693 C CA . GLY A 1 97 ? 1.996 -12.992 -5.675 1.00 90.88 97 GLY A CA 1
ATOM 694 C C . GLY A 1 97 ? 3.150 -13.172 -6.665 1.00 90.88 97 GLY A C 1
ATOM 695 O O . GLY A 1 97 ? 3.013 -13.921 -7.633 1.00 90.88 97 GLY A O 1
ATOM 696 N N . VAL A 1 98 ? 4.309 -12.556 -6.403 1.00 89.38 98 VAL A N 1
ATOM 697 C CA . VAL A 1 98 ? 5.522 -12.766 -7.215 1.00 89.38 98 VAL A CA 1
ATOM 698 C C . VAL A 1 98 ? 6.004 -14.214 -7.102 1.00 89.38 98 VAL A C 1
ATOM 700 O O . VAL A 1 98 ? 6.303 -14.836 -8.122 1.00 89.38 98 VAL A O 1
ATOM 703 N N . LEU A 1 99 ? 6.017 -14.775 -5.889 1.00 87.06 99 LEU A N 1
ATOM 704 C CA . LEU A 1 99 ? 6.412 -16.168 -5.643 1.00 87.06 99 LEU A CA 1
ATOM 705 C C . LEU A 1 99 ? 5.442 -17.165 -6.289 1.00 87.06 99 LEU A C 1
ATOM 707 O O . LEU A 1 99 ? 5.879 -18.125 -6.917 1.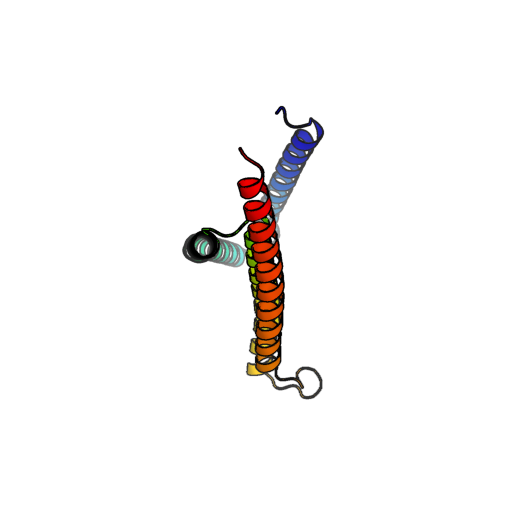00 87.06 99 LEU A O 1
ATOM 711 N N . LEU A 1 100 ? 4.136 -16.904 -6.216 1.00 88.19 100 LEU A N 1
ATOM 712 C CA . LEU A 1 100 ? 3.103 -17.712 -6.869 1.00 88.19 100 LEU A CA 1
ATOM 713 C C . LEU A 1 100 ? 3.249 -17.700 -8.391 1.00 88.19 100 LEU A C 1
ATOM 715 O O . LEU A 1 100 ? 3.139 -18.745 -9.031 1.00 88.19 100 LEU A O 1
ATOM 719 N N . LYS A 1 101 ? 3.543 -16.534 -8.980 1.00 87.50 101 LYS A N 1
ATOM 720 C CA . LYS A 1 101 ? 3.831 -16.431 -10.415 1.00 87.50 101 LYS A CA 1
ATOM 721 C C . LYS A 1 101 ? 5.117 -17.173 -10.787 1.00 87.50 101 LYS A C 1
ATOM 723 O O . LYS A 1 101 ? 5.175 -17.790 -11.842 1.00 87.50 101 LYS A O 1
ATOM 728 N N . ALA A 1 102 ? 6.140 -17.142 -9.938 1.00 84.00 102 ALA A N 1
ATOM 729 C CA . ALA A 1 102 ? 7.348 -17.931 -10.162 1.00 84.00 102 ALA A CA 1
ATOM 730 C C . ALA A 1 102 ? 7.047 -19.443 -10.104 1.00 84.00 102 ALA A C 1
ATOM 732 O O . ALA A 1 102 ? 7.486 -20.187 -10.980 1.00 84.00 102 ALA A O 1
ATOM 733 N N . GLN A 1 103 ? 6.222 -19.880 -9.143 1.00 81.50 103 GLN A N 1
ATOM 734 C CA . GLN A 1 103 ? 5.804 -21.278 -8.981 1.00 81.50 103 GLN A CA 1
ATOM 735 C C . GLN A 1 103 ? 4.997 -21.808 -10.166 1.00 81.50 103 GLN A C 1
ATOM 737 O O . GLN A 1 103 ? 5.103 -22.990 -10.494 1.00 81.50 103 GLN A O 1
ATOM 742 N N . SER A 1 104 ? 4.191 -20.957 -10.809 1.00 80.25 104 SER A N 1
ATOM 743 C CA . SER A 1 104 ? 3.394 -21.358 -11.973 1.00 80.25 104 SER A CA 1
ATOM 744 C C . SER A 1 104 ? 4.233 -21.568 -13.234 1.00 80.25 104 SER A C 1
ATOM 746 O O . SER A 1 104 ? 3.820 -22.323 -14.111 1.00 80.25 104 SER A O 1
ATOM 748 N N . VAL A 1 105 ? 5.408 -20.936 -13.319 1.00 82.00 105 VAL A N 1
ATOM 749 C CA . VAL A 1 105 ? 6.329 -21.056 -14.457 1.00 82.00 105 VAL A CA 1
ATOM 750 C C . VAL A 1 105 ? 7.335 -22.192 -14.249 1.00 82.00 105 VAL A C 1
ATOM 752 O O . VAL A 1 105 ? 7.638 -22.909 -15.199 1.00 82.00 105 VAL A O 1
ATOM 755 N N . ALA A 1 106 ? 7.836 -22.393 -13.025 1.00 72.19 106 ALA A N 1
ATOM 756 C CA . ALA A 1 106 ? 8.777 -23.467 -12.715 1.00 72.19 106 ALA A CA 1
ATOM 757 C C . ALA A 1 106 ? 8.561 -24.025 -11.300 1.00 72.19 106 ALA A C 1
ATOM 759 O O . ALA A 1 106 ? 8.683 -23.313 -10.301 1.00 72.19 106 ALA A O 1
ATOM 760 N N . ARG A 1 107 ? 8.304 -25.335 -11.200 1.00 66.31 107 ARG A N 1
ATOM 761 C CA . ARG A 1 107 ? 8.249 -26.046 -9.915 1.00 66.31 107 ARG A CA 1
ATOM 762 C C . ARG A 1 107 ? 9.644 -26.551 -9.541 1.00 66.31 107 ARG A C 1
ATOM 764 O O . ARG A 1 107 ? 10.005 -27.672 -9.878 1.00 66.31 107 ARG A O 1
ATOM 771 N N . ASN A 1 108 ? 10.430 -25.716 -8.865 1.00 63.22 108 ASN A N 1
ATOM 772 C CA . ASN A 1 108 ? 11.721 -26.125 -8.304 1.00 63.22 108 ASN A CA 1
ATOM 773 C C . ASN A 1 108 ? 11.526 -26.756 -6.921 1.00 63.22 108 ASN A C 1
ATOM 775 O O . ASN A 1 108 ? 11.125 -26.070 -5.982 1.00 63.22 108 ASN A O 1
ATOM 779 N N . THR A 1 109 ? 11.860 -28.037 -6.782 1.00 60.03 109 THR A N 1
ATOM 780 C CA . THR A 1 109 ? 11.710 -28.810 -5.537 1.00 60.03 109 THR A CA 1
ATOM 781 C C . THR A 1 109 ? 12.619 -28.351 -4.395 1.00 60.03 109 THR A C 1
ATOM 783 O O . THR A 1 109 ? 12.286 -28.615 -3.253 1.00 60.03 109 THR A O 1
ATOM 786 N N . SER A 1 110 ? 13.713 -27.624 -4.656 1.00 61.53 110 SER A N 1
ATOM 787 C CA . SER A 1 110 ? 14.639 -27.151 -3.608 1.00 61.53 110 SER A CA 1
ATOM 788 C C . SER A 1 110 ? 14.422 -25.700 -3.149 1.00 61.53 110 SER A C 1
ATOM 790 O O . SER A 1 110 ? 15.066 -25.265 -2.200 1.00 61.53 110 SER A O 1
ATOM 792 N N . ALA A 1 111 ? 13.586 -24.918 -3.845 1.00 55.25 111 ALA A N 1
ATOM 793 C CA . ALA A 1 111 ? 13.373 -23.489 -3.560 1.00 55.25 111 ALA A CA 1
ATOM 794 C C . ALA A 1 111 ? 11.889 -23.096 -3.440 1.00 55.25 111 ALA A C 1
ATOM 796 O O . ALA A 1 111 ? 11.583 -22.071 -2.839 1.00 55.25 111 ALA A O 1
ATOM 797 N N . LEU A 1 112 ? 10.972 -23.884 -4.020 1.00 59.72 112 LEU A N 1
ATOM 798 C CA . LEU A 1 112 ? 9.522 -23.649 -4.046 1.00 59.72 112 LEU A CA 1
ATOM 799 C C . LEU A 1 112 ? 8.763 -24.913 -3.600 1.00 59.72 112 LEU A C 1
ATOM 801 O O . LEU A 1 112 ? 7.816 -25.366 -4.250 1.00 59.72 112 LEU A O 1
ATOM 805 N N . GLU A 1 113 ? 9.229 -25.515 -2.509 1.00 63.69 113 GLU A N 1
ATOM 806 C CA . GLU A 1 113 ? 8.698 -26.772 -1.972 1.00 63.69 113 GLU A CA 1
ATOM 807 C C . GLU A 1 113 ? 7.309 -26.585 -1.331 1.00 63.69 113 GLU A C 1
ATOM 809 O O . GLU A 1 113 ? 6.463 -27.477 -1.367 1.00 63.69 113 GLU A O 1
ATOM 814 N N . GLU A 1 114 ? 7.035 -25.386 -0.808 1.00 68.44 114 GLU A N 1
ATOM 815 C CA . GLU A 1 114 ? 5.823 -25.092 -0.050 1.00 68.44 114 GLU A CA 1
ATOM 816 C C . GLU A 1 114 ? 4.663 -24.557 -0.905 1.00 68.44 114 GLU A C 1
ATOM 818 O O . GLU A 1 114 ? 4.823 -23.906 -1.945 1.00 68.44 114 GLU A O 1
ATOM 823 N N . ASN A 1 115 ? 3.440 -24.815 -0.439 1.00 83.81 115 ASN A N 1
ATOM 824 C CA . ASN A 1 115 ? 2.230 -24.296 -1.059 1.00 83.81 115 ASN A CA 1
ATOM 825 C C . ASN A 1 115 ? 2.002 -22.838 -0.622 1.00 83.81 115 ASN A C 1
ATOM 827 O O . ASN A 1 115 ? 1.288 -22.567 0.344 1.00 83.81 115 ASN A O 1
ATOM 831 N N . TYR A 1 116 ? 2.588 -21.886 -1.356 1.00 83.50 116 TYR A N 1
ATOM 832 C CA . TYR A 1 116 ? 2.465 -20.454 -1.051 1.00 83.50 116 TYR A CA 1
ATOM 833 C C . TYR A 1 116 ? 1.017 -19.955 -1.045 1.00 83.50 116 TYR A C 1
ATOM 835 O O . TYR A 1 116 ? 0.709 -19.013 -0.320 1.00 83.50 116 TYR A O 1
ATOM 843 N N . ALA A 1 117 ? 0.113 -20.581 -1.806 1.00 87.38 117 ALA A N 1
ATOM 844 C CA . ALA A 1 117 ? -1.298 -20.205 -1.804 1.00 87.38 117 ALA A CA 1
ATOM 845 C C . ALA A 1 117 ? -1.961 -20.586 -0.473 1.00 87.38 117 ALA A C 1
ATOM 847 O O . ALA A 1 117 ? -2.669 -19.771 0.119 1.00 87.38 117 ALA A O 1
ATOM 848 N N . ALA A 1 118 ? -1.678 -21.792 0.031 1.00 90.75 118 ALA A N 1
ATOM 849 C CA . ALA A 1 118 ? -2.142 -22.234 1.342 1.00 90.75 118 ALA A CA 1
ATOM 850 C C . ALA A 1 118 ? -1.536 -21.386 2.471 1.00 90.75 118 ALA A C 1
ATOM 852 O O . ALA A 1 118 ? -2.259 -20.963 3.371 1.00 90.75 118 ALA A O 1
ATOM 853 N N . ASN A 1 119 ? -0.242 -21.064 2.392 1.00 91.88 119 ASN A N 1
ATOM 854 C CA . ASN A 1 119 ? 0.431 -20.239 3.398 1.00 91.88 119 ASN A CA 1
ATOM 855 C C . ASN A 1 119 ? -0.089 -18.799 3.402 1.00 91.88 119 ASN A C 1
ATOM 857 O O . ASN A 1 119 ? -0.300 -18.223 4.468 1.00 91.88 119 ASN A O 1
ATOM 861 N N . LEU A 1 120 ? -0.372 -18.231 2.227 1.00 93.12 120 LEU A N 1
ATOM 862 C CA . LEU A 1 120 ? -1.000 -16.917 2.114 1.00 93.12 120 LEU A CA 1
ATOM 863 C C . LEU A 1 120 ? -2.424 -16.925 2.690 1.00 93.12 120 LEU A C 1
ATOM 865 O O . LEU A 1 120 ? -2.797 -15.991 3.401 1.00 93.12 120 LEU A O 1
ATOM 869 N N . ALA A 1 121 ? -3.208 -17.976 2.433 1.00 94.88 121 ALA A N 1
ATOM 870 C CA . ALA A 1 121 ? -4.545 -18.126 3.008 1.00 94.88 121 ALA A CA 1
ATOM 871 C C . ALA A 1 121 ? -4.496 -18.231 4.543 1.00 94.88 121 ALA A C 1
ATOM 873 O O . ALA A 1 121 ? -5.243 -17.535 5.232 1.00 94.88 121 ALA A O 1
ATOM 874 N N . TRP A 1 122 ? -3.573 -19.034 5.082 1.00 96.31 122 TRP A N 1
ATOM 875 C CA . TRP A 1 122 ? -3.345 -19.143 6.524 1.00 96.31 122 TRP A CA 1
ATOM 876 C C . TRP A 1 122 ? -2.914 -17.824 7.147 1.00 96.31 122 TRP A C 1
ATOM 878 O O . TRP A 1 122 ? -3.444 -17.425 8.183 1.00 96.31 122 TRP A O 1
ATOM 888 N N . PHE A 1 123 ? -1.996 -17.119 6.496 1.00 96.25 123 PHE A N 1
ATOM 889 C CA . PHE A 1 123 ? -1.561 -15.803 6.927 1.00 96.25 123 PHE A CA 1
ATOM 890 C C . PHE A 1 123 ? -2.742 -14.824 7.019 1.00 96.25 123 PHE A C 1
ATOM 892 O O . PHE A 1 123 ? -2.906 -14.162 8.044 1.00 96.25 123 PHE A O 1
ATOM 899 N N . TRP A 1 124 ? -3.612 -14.777 6.004 1.00 97.38 124 TRP A N 1
ATOM 900 C CA . TRP A 1 124 ? -4.817 -13.946 6.040 1.00 97.38 124 TRP A CA 1
ATOM 901 C C . TRP A 1 124 ? -5.778 -14.352 7.157 1.00 97.38 124 TRP A C 1
ATOM 903 O O . TRP A 1 124 ? -6.303 -13.475 7.843 1.00 97.38 124 TRP A O 1
ATOM 913 N N . ALA A 1 125 ? -5.978 -15.654 7.378 1.00 97.31 125 ALA A N 1
ATOM 914 C CA . ALA A 1 125 ? -6.832 -16.153 8.453 1.00 97.31 125 ALA A CA 1
ATOM 915 C C . ALA A 1 125 ? -6.319 -15.717 9.836 1.00 97.31 125 ALA A C 1
ATOM 917 O O . ALA A 1 125 ? -7.080 -15.173 10.637 1.00 97.31 125 ALA A O 1
ATOM 918 N N . VAL A 1 126 ? -5.018 -15.885 10.096 1.00 97.94 126 VAL A N 1
ATOM 919 C CA . VAL A 1 126 ? -4.381 -15.484 11.360 1.00 97.94 126 VAL A CA 1
ATOM 920 C C . VAL A 1 126 ? -4.419 -13.968 11.538 1.00 97.94 126 VAL A C 1
ATOM 922 O O . VAL A 1 126 ? -4.782 -13.481 12.609 1.00 97.94 126 VAL A O 1
ATOM 925 N N . LEU A 1 127 ? -4.094 -13.209 10.491 1.00 97.38 127 LEU A N 1
ATOM 926 C CA . LEU A 1 127 ? -4.099 -11.749 10.527 1.00 97.38 127 LEU A CA 1
ATOM 927 C C . LEU A 1 127 ? -5.503 -11.192 10.794 1.00 97.38 127 LEU A C 1
ATOM 929 O O . LEU A 1 127 ? -5.663 -10.306 11.634 1.00 97.38 127 LEU A O 1
ATOM 933 N N . ALA A 1 128 ? -6.519 -11.729 10.115 1.00 95.56 128 ALA A N 1
ATOM 934 C CA . ALA A 1 128 ? -7.910 -11.337 10.311 1.00 95.56 128 ALA A CA 1
ATOM 935 C C . ALA A 1 128 ? -8.390 -11.672 11.729 1.00 95.56 128 ALA A C 1
ATOM 937 O O . ALA A 1 128 ? -8.998 -10.821 12.381 1.00 95.56 128 ALA A O 1
ATOM 938 N N . ALA A 1 129 ? -8.069 -12.866 12.237 1.00 97.19 129 ALA A N 1
ATOM 939 C CA . ALA A 1 129 ? -8.411 -13.272 13.597 1.00 97.19 129 ALA A CA 1
ATOM 940 C C . ALA A 1 129 ? -7.747 -12.368 14.649 1.00 97.19 129 ALA A C 1
ATOM 942 O O . ALA A 1 129 ? -8.418 -11.888 15.565 1.00 97.19 129 ALA A O 1
ATOM 943 N N . ALA A 1 130 ? -6.453 -12.074 14.494 1.00 97.50 130 ALA A N 1
ATOM 944 C CA . ALA A 1 130 ? -5.719 -11.189 15.394 1.00 97.50 130 ALA A CA 1
ATOM 945 C C . ALA A 1 130 ? -6.289 -9.761 15.382 1.00 97.50 130 ALA A C 1
ATOM 947 O O . ALA A 1 130 ? -6.547 -9.184 16.441 1.00 97.50 130 ALA A O 1
ATOM 948 N N . ALA A 1 131 ? -6.550 -9.204 14.196 1.00 95.81 131 ALA A N 1
ATOM 949 C CA . ALA A 1 131 ? -7.147 -7.879 14.058 1.00 95.81 131 ALA A CA 1
ATOM 950 C C . ALA A 1 131 ? -8.548 -7.819 14.688 1.00 95.81 131 ALA A C 1
ATOM 952 O O . ALA A 1 131 ? -8.839 -6.897 15.454 1.00 95.81 131 ALA A O 1
ATOM 953 N N . ALA A 1 132 ? -9.395 -8.821 14.429 1.00 94.81 132 ALA A N 1
ATOM 954 C CA . ALA A 1 132 ? -10.735 -8.913 15.000 1.00 94.81 132 ALA A CA 1
ATOM 955 C C . ALA A 1 132 ? -10.703 -9.005 16.533 1.00 94.81 132 ALA A C 1
ATOM 957 O O . ALA A 1 132 ? -11.466 -8.306 17.200 1.00 94.81 132 ALA A O 1
ATOM 958 N N . ALA A 1 133 ? -9.793 -9.802 17.103 1.00 96.38 133 ALA A N 1
ATOM 959 C CA . ALA A 1 133 ? -9.633 -9.930 18.550 1.00 96.38 133 ALA A CA 1
ATOM 960 C C . ALA A 1 133 ? -9.239 -8.596 19.209 1.00 96.38 133 ALA A C 1
ATOM 962 O O . ALA A 1 133 ? -9.825 -8.206 20.223 1.00 96.38 133 ALA A O 1
ATOM 963 N N . VAL A 1 134 ? -8.292 -7.860 18.614 1.00 95.81 134 VAL A N 1
ATOM 964 C CA . VAL A 1 134 ? -7.869 -6.542 19.116 1.00 95.81 134 VAL A CA 1
ATOM 965 C C . VAL A 1 134 ? -9.008 -5.529 19.022 1.00 95.81 134 VAL A C 1
ATOM 967 O O . VAL A 1 134 ? -9.297 -4.848 20.007 1.00 95.81 134 VAL A O 1
ATOM 970 N N . ILE A 1 135 ? -9.688 -5.451 17.874 1.00 94.62 135 ILE A N 1
ATOM 971 C CA . ILE A 1 135 ? -10.833 -4.549 17.680 1.00 94.62 135 ILE A CA 1
ATOM 972 C C . ILE A 1 135 ? -11.924 -4.860 18.711 1.00 94.62 135 ILE A C 1
ATOM 974 O O . ILE A 1 135 ? -12.374 -3.961 19.419 1.00 94.62 135 ILE A O 1
ATOM 978 N N . TYR A 1 136 ? -12.290 -6.134 18.874 1.00 94.56 136 TYR A N 1
ATOM 979 C CA . TYR A 1 136 ? -13.288 -6.558 19.853 1.00 94.56 136 TYR A CA 1
ATOM 980 C C . TYR A 1 136 ? -12.910 -6.139 21.281 1.00 94.56 136 TYR A C 1
ATOM 982 O O . TYR A 1 136 ? -13.732 -5.564 21.999 1.00 94.56 136 TYR A O 1
ATOM 990 N N . ALA A 1 137 ? -11.656 -6.355 21.690 1.00 93.56 137 ALA A N 1
ATOM 991 C CA . ALA A 1 137 ? -11.175 -5.962 23.012 1.00 93.56 137 ALA A CA 1
ATOM 992 C C . ALA A 1 137 ? -11.232 -4.438 23.232 1.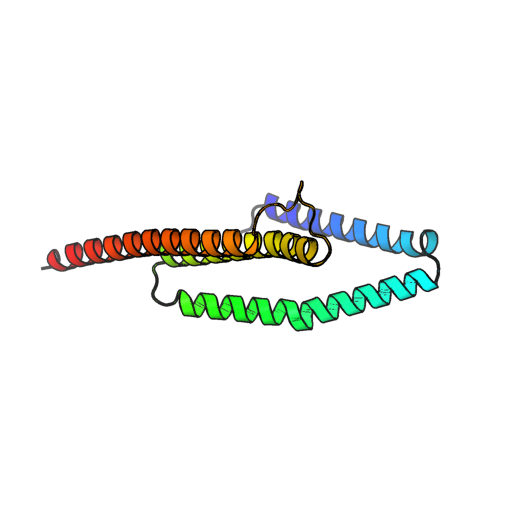00 93.56 137 ALA A C 1
ATOM 994 O O . ALA A 1 137 ? -11.648 -3.981 24.303 1.00 93.56 137 ALA A O 1
ATOM 995 N N . VAL A 1 138 ? -10.846 -3.642 22.229 1.00 93.00 138 VAL A N 1
ATOM 996 C CA . VAL A 1 138 ? -10.862 -2.170 22.291 1.00 93.00 138 VAL A CA 1
ATOM 997 C C . VAL A 1 138 ? -12.289 -1.627 22.363 1.00 93.00 138 VAL A C 1
ATOM 999 O O . VAL A 1 138 ? -12.568 -0.735 23.173 1.00 93.00 138 VAL A O 1
ATOM 1002 N N . GLU A 1 139 ? -13.205 -2.165 21.561 1.00 91.56 139 GLU A N 1
ATOM 1003 C CA . GLU A 1 139 ? -14.608 -1.743 21.559 1.00 91.56 139 GLU A CA 1
ATOM 1004 C C . GLU A 1 139 ? -15.308 -2.114 22.874 1.00 91.56 139 GLU A C 1
ATOM 1006 O O . GLU A 1 139 ? -15.998 -1.282 23.470 1.00 91.56 139 GLU A O 1
ATOM 1011 N N . ARG A 1 140 ? -15.064 -3.321 23.405 1.00 91.38 140 ARG A N 1
ATOM 1012 C CA . ARG A 1 140 ? -15.676 -3.767 24.667 1.00 91.38 140 ARG A CA 1
ATOM 1013 C C . ARG A 1 140 ? -15.223 -2.925 25.863 1.00 91.38 140 ARG A C 1
ATOM 1015 O O . ARG A 1 140 ? -16.048 -2.548 26.692 1.00 91.38 140 ARG A O 1
ATOM 1022 N N . ARG A 1 141 ? -13.931 -2.576 25.928 1.00 87.94 141 ARG A N 1
ATOM 1023 C CA . ARG A 1 141 ? -13.385 -1.678 26.966 1.00 87.94 141 ARG A CA 1
ATOM 1024 C C . ARG A 1 141 ? -13.965 -0.265 26.875 1.00 87.94 141 ARG A C 1
ATOM 1026 O O . ARG A 1 141 ? -14.181 0.370 27.901 1.00 87.94 141 ARG A O 1
ATOM 1033 N N . GLY A 1 142 ? -14.222 0.224 25.660 1.00 80.69 142 GLY A N 1
ATOM 1034 C CA . GLY A 1 142 ? -14.846 1.531 25.437 1.00 80.69 142 GLY A CA 1
ATOM 1035 C C . GLY A 1 142 ? -16.279 1.604 25.956 1.00 80.69 142 GLY A C 1
ATOM 1036 O O . GLY A 1 142 ? -16.628 2.572 26.625 1.00 80.69 142 GLY A O 1
ATOM 1037 N N . LYS A 1 143 ? -17.079 0.561 25.697 1.00 79.06 143 LYS A N 1
ATOM 1038 C CA . LYS A 1 143 ? -18.465 0.466 26.181 1.00 79.06 143 LYS A CA 1
ATOM 1039 C C . LYS A 1 143 ? -18.541 0.424 27.708 1.00 79.06 143 LYS A C 1
ATOM 1041 O O . LYS A 1 143 ? -19.271 1.216 28.288 1.00 79.06 143 LYS A O 1
ATOM 1046 N N . ALA A 1 144 ? -17.728 -0.417 28.351 1.00 74.50 144 ALA A N 1
ATOM 1047 C CA . ALA A 1 144 ? -17.702 -0.533 29.813 1.00 74.50 144 ALA A CA 1
ATOM 1048 C C . ALA A 1 144 ? -17.351 0.797 30.513 1.00 74.50 144 ALA A C 1
ATOM 1050 O O . ALA A 1 144 ? -17.953 1.144 31.522 1.00 74.50 144 ALA A O 1
ATOM 1051 N N . ALA A 1 145 ? -16.417 1.574 29.952 1.00 71.19 145 ALA A N 1
ATOM 1052 C CA . ALA A 1 145 ? -16.044 2.881 30.496 1.00 71.19 145 ALA A CA 1
ATOM 1053 C C . ALA A 1 145 ? -17.118 3.972 30.293 1.00 71.19 145 ALA A C 1
ATOM 1055 O O . ALA A 1 145 ? -17.165 4.930 31.064 1.00 71.19 145 ALA A O 1
ATOM 1056 N N . GLY A 1 146 ? -17.951 3.854 29.252 1.00 70.12 146 GLY A N 1
ATOM 1057 C CA . GLY A 1 146 ? -19.076 4.761 29.009 1.00 70.12 146 GLY A CA 1
ATOM 1058 C C . GLY A 1 146 ? -20.232 4.526 29.981 1.00 70.12 146 GLY A C 1
ATOM 1059 O O . GLY A 1 146 ? -20.754 5.484 30.546 1.00 70.12 146 GLY A O 1
ATOM 1060 N N . ASP A 1 147 ? -20.553 3.256 30.234 1.00 68.56 147 ASP A N 1
ATOM 1061 C CA . ASP A 1 147 ? -21.647 2.830 31.119 1.00 68.56 147 ASP A CA 1
ATOM 1062 C C . ASP A 1 147 ? -21.400 3.259 32.580 1.00 68.56 147 ASP A C 1
ATOM 1064 O O . ASP A 1 147 ? -22.269 3.828 33.240 1.00 68.56 147 ASP A O 1
ATOM 1068 N N . SER A 1 148 ? -20.158 3.122 33.066 1.00 65.44 148 SER A N 1
ATOM 1069 C CA . SER A 1 148 ? -19.772 3.591 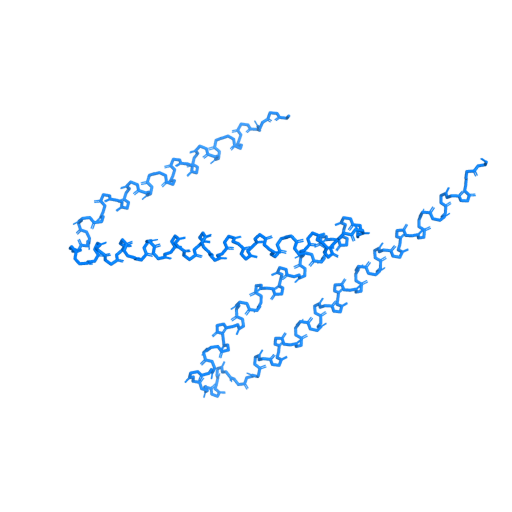34.406 1.00 65.44 148 SER A CA 1
ATOM 1070 C C . SER A 1 148 ? -19.910 5.104 34.606 1.00 65.44 148 SER A C 1
ATOM 1072 O O . SER A 1 148 ? -20.154 5.533 35.728 1.00 65.44 148 SER A O 1
ATOM 1074 N N . ARG A 1 149 ? -19.747 5.926 33.557 1.00 64.44 149 ARG A N 1
ATOM 1075 C CA . ARG A 1 149 ? -19.885 7.391 33.672 1.00 64.44 149 ARG A CA 1
ATOM 1076 C C . ARG A 1 149 ? -21.341 7.841 33.745 1.00 64.44 149 ARG A C 1
ATOM 1078 O O . ARG A 1 149 ? -21.623 8.854 34.380 1.00 64.44 149 ARG A O 1
ATOM 1085 N N . GLN A 1 150 ? -22.253 7.118 33.098 1.00 66.81 150 GLN A N 1
ATOM 1086 C CA . GLN A 1 150 ? -23.667 7.490 33.052 1.00 66.81 150 GLN A CA 1
ATOM 1087 C C . GLN A 1 150 ? -24.364 7.231 34.399 1.00 66.81 150 GLN A C 1
ATOM 1089 O O . GLN A 1 150 ? -25.171 8.047 34.823 1.00 66.81 150 GLN A O 1
ATOM 1094 N N . ASN A 1 151 ? -23.950 6.190 35.131 1.00 65.88 151 ASN A N 1
ATOM 1095 C CA . ASN A 1 151 ? -24.424 5.894 36.493 1.00 65.88 151 ASN A CA 1
ATOM 1096 C C . ASN A 1 151 ? -23.933 6.868 37.585 1.00 65.88 151 ASN A C 1
ATOM 1098 O O . ASN A 1 151 ? -24.361 6.757 38.729 1.00 65.88 151 ASN A O 1
ATOM 1102 N N . THR A 1 152 ? -23.021 7.795 37.271 1.00 63.97 152 THR A N 1
ATOM 1103 C CA . THR A 1 152 ? -22.459 8.754 38.247 1.00 63.97 152 THR A CA 1
ATOM 1104 C C . THR A 1 152 ? -22.985 10.183 38.101 1.00 63.97 152 THR A C 1
ATOM 1106 O O . THR A 1 152 ? -22.527 11.066 38.823 1.00 63.97 152 THR A O 1
ATOM 1109 N N . LEU A 1 153 ? -23.912 10.436 37.172 1.00 54.94 153 LEU A N 1
ATOM 1110 C CA . LEU A 1 153 ? -24.544 11.747 37.009 1.00 54.94 153 LEU A CA 1
ATOM 1111 C C . LEU A 1 153 ? -25.906 11.749 37.739 1.00 54.94 153 LEU A C 1
ATOM 1113 O O . LEU A 1 153 ? -26.734 10.901 37.403 1.00 54.94 153 LEU A O 1
ATOM 1117 N N . PRO A 1 154 ? -26.105 12.623 38.749 1.00 56.03 154 PRO A N 1
ATOM 1118 C CA . PRO A 1 154 ? -27.339 12.723 39.535 1.00 56.03 154 PRO A CA 1
ATOM 1119 C C . PRO A 1 154 ? -28.499 13.377 38.774 1.00 56.03 154 PRO A C 1
ATOM 1121 O O . PRO A 1 154 ? -28.233 14.172 37.841 1.00 56.03 154 PRO A O 1
#

Sequence (154 aa):
MKPSNALKWTRIFLGLAGAGLAVYGLLGLPTQLGFPQLLGLLTWLASAILLHDGVIVPLSTLAGAGLTRLSFGLRPVSAAVLRGALMTGAVITLVAGVLLKAQSVARNTSALEENYAANLAWFWAVLAAAAAAVIYAVERRGKAAGDSRQNTLP

pLDDT: mean 87.74, std 10.64, range [54.94, 97.94]